Protein AF-A0A349AXU3-F1 (afdb_monomer_lite)

Radius of gyration: 12.97 Å; chains: 1; bounding box: 33×24×32 Å

Foldseek 3Di:
DDDDPDPPDVVCLVVLLVQLEEEADDDPVVCVPPLLVVLLVSVVSNNQEYEYAAPCPPCVVSNVVSRHDYYHYPPDPPVVVVVVSCVSSVNHD

Sequence (93 aa):
IRAETIAFAHSARAEIAATGLACICSSDAVYGDQAIEVAQTLSDWGIKQIHLAGTGGDLKDALMESGVSVFVSLGVDVIDVLTTALNESGVAQ

pLDDT: mean 82.89, std 13.08, range [46.03, 94.94]

Secondary structure (DSSP, 8-state):
---------GGGHHHHHTT-EEEE---HHHHHHHHHHHHHHHHHTT-SEEEEES--GGGHHHHHHTTEEEEE-TTS-HHHHHHHHHHHTT---

Structure (mmCIF, N/CA/C/O backbone):
data_AF-A0A349AXU3-F1
#
_entry.id   AF-A0A349AXU3-F1
#
loop_
_atom_site.group_PDB
_atom_site.id
_atom_site.type_symbol
_atom_site.label_atom_id
_atom_site.label_alt_id
_atom_site.label_comp_id
_atom_site.label_asym_id
_atom_site.label_entity_id
_atom_site.label_seq_id
_atom_site.pdbx_PDB_ins_code
_atom_site.Cartn_x
_atom_site.Cartn_y
_atom_site.Cartn_z
_atom_site.occupancy
_atom_site.B_iso_or_equiv
_atom_site.auth_seq_id
_atom_site.auth_comp_id
_atom_site.auth_asym_id
_atom_site.auth_atom_id
_atom_site.pdbx_PDB_model_num
ATOM 1 N N . ILE A 1 1 ? 0.644 14.641 7.130 1.00 46.19 1 ILE A N 1
ATOM 2 C CA . ILE A 1 1 ? 1.188 13.450 6.437 1.00 46.19 1 ILE A CA 1
ATOM 3 C C . ILE A 1 1 ? 2.670 13.392 6.779 1.00 46.19 1 ILE A C 1
ATOM 5 O O . ILE A 1 1 ? 3.389 14.310 6.399 1.00 46.19 1 ILE A O 1
ATOM 9 N N . ARG A 1 2 ? 3.109 12.430 7.601 1.00 47.62 2 ARG A N 1
ATOM 10 C CA . ARG A 1 2 ? 4.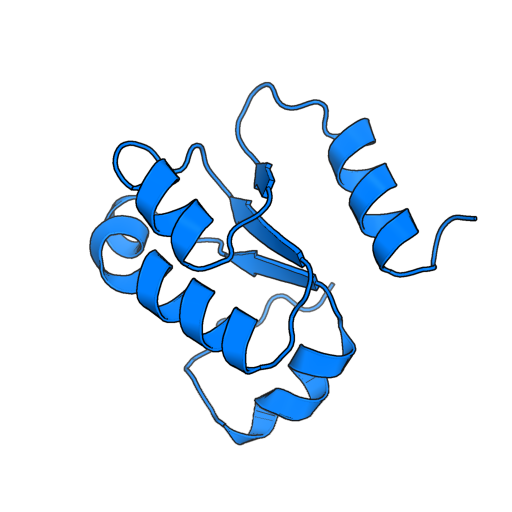542 12.235 7.876 1.00 47.62 2 ARG A CA 1
ATOM 11 C C . ARG A 1 2 ? 5.079 11.317 6.781 1.00 47.62 2 ARG A C 1
ATOM 13 O O . ARG A 1 2 ? 4.567 10.218 6.620 1.00 47.62 2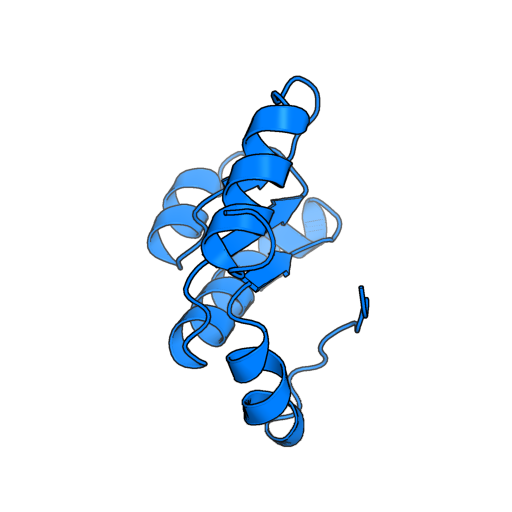 ARG A O 1
ATOM 20 N N . ALA A 1 3 ? 6.032 11.804 5.994 1.00 46.66 3 ALA A N 1
ATOM 21 C CA . ALA A 1 3 ? 6.771 10.988 5.041 1.00 46.66 3 ALA A CA 1
ATOM 22 C C . ALA A 1 3 ? 8.079 10.589 5.725 1.00 46.66 3 ALA A C 1
ATOM 24 O O . ALA A 1 3 ? 9.006 11.393 5.808 1.00 46.66 3 ALA A O 1
ATOM 25 N N . GLU A 1 4 ? 8.115 9.394 6.298 1.00 52.66 4 GLU A N 1
ATOM 26 C CA . GLU A 1 4 ? 9.324 8.830 6.885 1.00 52.66 4 GLU A CA 1
ATOM 27 C C . GLU A 1 4 ? 9.845 7.711 5.986 1.00 52.66 4 GLU A C 1
ATOM 29 O O . GLU A 1 4 ? 9.118 6.784 5.634 1.00 52.66 4 GLU A O 1
ATOM 34 N N . THR A 1 5 ? 11.109 7.818 5.573 1.00 46.03 5 THR A N 1
ATOM 35 C CA . THR A 1 5 ? 11.833 6.707 4.959 1.00 46.03 5 THR A CA 1
ATOM 36 C C . THR A 1 5 ? 12.022 5.661 6.047 1.00 46.03 5 THR A C 1
ATOM 38 O O . THR A 1 5 ? 12.888 5.817 6.909 1.00 46.03 5 THR A O 1
ATOM 41 N N . ILE A 1 6 ? 11.188 4.622 6.056 1.00 53.94 6 ILE A N 1
ATOM 42 C CA . ILE A 1 6 ? 11.315 3.549 7.039 1.00 53.94 6 ILE A CA 1
ATOM 43 C C . ILE A 1 6 ? 12.551 2.725 6.663 1.00 53.94 6 ILE A C 1
ATOM 45 O O . ILE A 1 6 ? 12.486 1.781 5.885 1.00 53.94 6 ILE A O 1
ATOM 49 N N . ALA A 1 7 ? 13.700 3.069 7.244 1.00 47.31 7 ALA A N 1
ATOM 50 C CA . ALA A 1 7 ? 14.632 2.032 7.658 1.00 47.31 7 ALA A CA 1
ATOM 51 C C . ALA A 1 7 ? 13.902 1.247 8.753 1.00 47.31 7 ALA A C 1
ATOM 53 O O . ALA A 1 7 ? 13.462 1.866 9.718 1.00 47.31 7 ALA A O 1
ATOM 54 N N . PHE A 1 8 ? 13.705 -0.063 8.573 1.00 55.66 8 PHE A N 1
ATOM 55 C CA . PHE A 1 8 ? 12.923 -0.961 9.440 1.00 55.66 8 PHE A CA 1
ATOM 56 C C . PHE A 1 8 ? 13.389 -0.979 10.908 1.00 55.66 8 PHE A C 1
ATOM 58 O O . PHE A 1 8 ? 13.944 -1.955 11.408 1.00 55.66 8 PHE A O 1
ATOM 65 N N . ALA A 1 9 ? 13.153 0.104 11.639 1.00 57.78 9 ALA A N 1
ATOM 66 C CA . ALA A 1 9 ? 13.350 0.181 13.068 1.00 57.78 9 ALA A CA 1
ATOM 67 C C . ALA A 1 9 ? 12.075 -0.336 13.732 1.00 57.78 9 ALA A C 1
ATOM 69 O O . ALA A 1 9 ? 11.027 0.307 13.697 1.00 57.78 9 ALA A O 1
ATOM 70 N N . HIS A 1 10 ? 12.176 -1.505 14.365 1.00 61.81 10 HIS A N 1
ATOM 71 C CA . HIS A 1 10 ? 11.063 -2.169 15.053 1.00 61.81 10 HIS A CA 1
ATOM 72 C C . HIS A 1 10 ? 10.360 -1.265 16.088 1.00 61.81 10 HIS A C 1
ATOM 74 O O . HIS A 1 10 ? 9.198 -1.484 16.419 1.00 61.81 10 HIS A O 1
ATOM 80 N N . SER A 1 11 ? 11.050 -0.229 16.581 1.00 67.00 11 SER A N 1
ATOM 81 C CA . SER A 1 11 ? 10.519 0.769 17.511 1.00 67.00 11 SER A CA 1
ATOM 82 C C . SER A 1 11 ? 9.379 1.615 16.936 1.00 67.00 11 SER A C 1
ATOM 84 O O . SER A 1 11 ? 8.511 2.020 17.699 1.00 67.00 11 SER A O 1
ATOM 86 N N . ALA A 1 12 ? 9.343 1.856 15.621 1.00 68.12 12 ALA A N 1
ATOM 87 C CA . ALA A 1 12 ? 8.301 2.673 14.987 1.00 68.12 12 ALA A CA 1
ATOM 88 C C . ALA A 1 12 ? 7.003 1.890 14.705 1.00 68.12 12 ALA A C 1
ATOM 90 O O . ALA A 1 12 ? 5.982 2.482 14.359 1.00 68.12 12 ALA A O 1
ATOM 91 N N . ARG A 1 13 ? 7.010 0.557 14.882 1.00 77.31 13 ARG A N 1
ATOM 92 C CA . ARG A 1 13 ? 5.896 -0.336 14.521 1.00 77.31 13 ARG A CA 1
ATOM 93 C C . ARG A 1 13 ? 4.557 0.098 15.116 1.00 77.31 13 ARG A C 1
ATOM 95 O O . ARG A 1 13 ? 3.561 0.079 14.409 1.00 77.31 13 ARG A O 1
ATOM 102 N N . ALA A 1 14 ? 4.519 0.454 16.400 1.00 75.75 14 ALA A N 1
ATOM 103 C CA . ALA A 1 14 ? 3.267 0.791 17.080 1.00 75.75 14 ALA A CA 1
ATOM 104 C C . ALA A 1 14 ? 2.649 2.101 16.561 1.00 75.75 14 ALA A C 1
ATOM 106 O O . ALA A 1 14 ? 1.437 2.178 16.381 1.00 75.75 14 ALA A O 1
ATOM 107 N N . GLU A 1 15 ? 3.481 3.110 16.292 1.00 77.19 15 GLU A N 1
ATOM 108 C CA . GLU A 1 15 ? 3.040 4.393 15.733 1.00 77.19 15 GLU A CA 1
ATOM 109 C C . GLU A 1 15 ? 2.563 4.233 14.288 1.00 77.19 15 GLU A C 1
ATOM 111 O O . GLU A 1 15 ? 1.530 4.782 13.916 1.00 77.19 15 GLU A O 1
ATOM 116 N N . ILE A 1 16 ? 3.276 3.428 13.498 1.00 76.31 16 ILE A N 1
ATOM 117 C CA . ILE A 1 16 ? 2.915 3.117 12.112 1.00 76.31 16 ILE A CA 1
A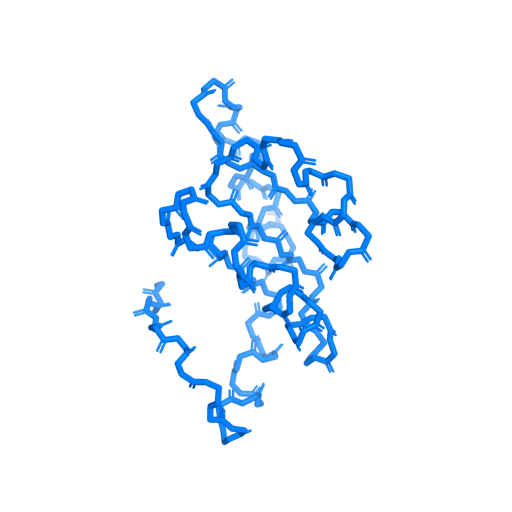TOM 118 C C . ILE A 1 16 ? 1.616 2.311 12.073 1.00 76.31 16 ILE A C 1
ATOM 120 O O . ILE A 1 16 ? 0.685 2.693 11.380 1.00 76.31 16 ILE A O 1
ATOM 124 N N . ALA A 1 17 ? 1.486 1.255 12.878 1.00 79.12 17 ALA A N 1
ATOM 125 C CA . ALA A 1 17 ? 0.251 0.474 12.964 1.00 79.12 17 ALA A CA 1
ATOM 126 C C . ALA A 1 17 ? -0.970 1.338 13.330 1.00 79.12 17 ALA A C 1
ATOM 128 O O . ALA A 1 17 ? -2.077 1.082 12.855 1.00 79.12 17 ALA A O 1
ATOM 129 N N . ALA A 1 18 ? -0.772 2.389 14.134 1.00 80.31 18 ALA A N 1
ATOM 130 C CA . ALA A 1 18 ? -1.831 3.319 14.509 1.00 80.31 18 ALA A CA 1
ATOM 131 C C . ALA A 1 18 ? -2.318 4.212 13.350 1.00 80.31 18 ALA A C 1
ATOM 133 O O . ALA A 1 18 ? -3.403 4.781 13.464 1.00 80.31 18 ALA A O 1
ATOM 134 N N . THR A 1 19 ? -1.579 4.338 12.239 1.00 81.06 19 THR A N 1
ATOM 135 C CA . THR A 1 19 ? -2.045 5.103 11.068 1.00 81.06 19 THR A CA 1
ATOM 136 C C . THR A 1 19 ? -3.108 4.356 10.268 1.00 81.06 19 THR A C 1
ATOM 138 O O . THR A 1 19 ? -3.908 4.994 9.590 1.00 81.06 19 THR A O 1
ATOM 141 N N . GLY A 1 20 ? -3.102 3.017 10.299 1.00 82.06 20 GLY A N 1
ATOM 142 C CA . GLY A 1 20 ? -4.010 2.150 9.535 1.00 82.06 20 GLY A CA 1
ATOM 143 C C . GLY A 1 20 ? -3.775 2.115 8.014 1.00 82.06 20 GLY A C 1
ATOM 144 O O . GLY A 1 20 ? -4.247 1.186 7.356 1.00 82.06 20 GLY A O 1
ATOM 145 N N . LEU A 1 21 ? -3.007 3.069 7.476 1.00 87.00 21 LEU A N 1
ATOM 146 C CA . LEU A 1 21 ? -2.715 3.271 6.055 1.00 87.00 21 LEU A CA 1
ATOM 147 C C . LEU A 1 21 ? -1.218 3.554 5.843 1.00 87.00 21 LEU A C 1
ATOM 149 O O . LEU A 1 21 ? -0.632 4.372 6.560 1.00 87.00 21 LEU A O 1
ATOM 153 N N . ALA A 1 22 ? -0.623 2.945 4.815 1.00 89.50 22 ALA A N 1
ATOM 154 C CA . ALA A 1 22 ? 0.747 3.210 4.367 1.00 89.50 22 ALA A CA 1
ATOM 155 C C . ALA A 1 22 ? 0.833 3.355 2.837 1.00 89.50 22 ALA A C 1
ATOM 157 O O . ALA A 1 22 ? 0.032 2.775 2.109 1.00 89.50 22 ALA A O 1
ATOM 158 N N . CYS A 1 23 ? 1.822 4.109 2.344 1.00 90.50 23 CYS A N 1
ATOM 159 C CA . CYS A 1 23 ? 2.092 4.267 0.912 1.00 90.50 23 CYS A CA 1
ATOM 160 C C . CYS A 1 23 ? 3.575 4.011 0.610 1.00 90.50 23 CYS A C 1
ATOM 162 O O . CYS A 1 23 ? 4.447 4.659 1.190 1.00 90.50 23 CYS A O 1
ATOM 164 N N . ILE A 1 24 ? 3.858 3.065 -0.288 1.00 90.94 24 ILE A N 1
ATOM 165 C CA . ILE A 1 24 ? 5.208 2.705 -0.723 1.00 90.94 24 ILE A CA 1
ATOM 166 C C . ILE A 1 24 ? 5.591 3.574 -1.928 1.00 90.94 24 ILE A C 1
ATOM 168 O O . ILE A 1 24 ? 5.059 3.416 -3.030 1.00 90.94 24 ILE A O 1
ATOM 172 N N . CYS A 1 25 ? 6.559 4.468 -1.730 1.00 90.25 25 CYS A N 1
ATOM 173 C CA . CYS A 1 25 ? 7.026 5.428 -2.732 1.00 90.25 25 CYS A CA 1
ATOM 174 C C . CYS A 1 25 ? 8.531 5.264 -2.969 1.00 90.25 25 CYS A C 1
ATOM 176 O O . CYS A 1 25 ? 9.323 5.507 -2.061 1.00 90.25 25 CYS A O 1
ATOM 178 N N . SER A 1 26 ? 8.928 4.867 -4.175 1.00 88.62 26 SER A N 1
ATOM 179 C CA . SER A 1 26 ? 10.330 4.735 -4.578 1.00 88.62 26 SER A CA 1
ATOM 180 C C . SER A 1 26 ? 10.464 4.766 -6.107 1.00 88.62 26 SER A C 1
ATOM 182 O O . SER A 1 26 ? 9.527 5.145 -6.805 1.00 88.62 26 SER A O 1
ATOM 184 N N . SER A 1 27 ? 11.637 4.413 -6.633 1.00 84.81 27 SER A N 1
ATOM 185 C CA . SER A 1 27 ? 11.847 4.184 -8.066 1.00 84.81 27 SER A CA 1
ATOM 186 C C . SER A 1 27 ? 11.532 2.739 -8.464 1.00 84.81 27 SER A C 1
ATOM 188 O O . SER A 1 27 ? 11.630 1.830 -7.640 1.00 84.81 27 SER A O 1
ATOM 190 N N . ASP A 1 28 ? 11.249 2.514 -9.751 1.00 86.19 28 ASP A N 1
ATOM 191 C CA . ASP A 1 28 ? 10.962 1.179 -10.303 1.00 86.19 28 ASP A CA 1
ATOM 192 C C . ASP A 1 28 ? 12.071 0.157 -10.007 1.00 86.19 28 ASP A C 1
ATOM 194 O O . ASP A 1 28 ? 11.788 -0.994 -9.683 1.00 86.19 28 ASP A O 1
ATOM 198 N N . ALA A 1 29 ? 13.337 0.589 -10.048 1.00 84.00 29 ALA A N 1
ATOM 199 C CA . ALA A 1 29 ? 14.474 -0.263 -9.708 1.00 84.00 29 ALA A CA 1
ATOM 200 C C . ALA A 1 29 ? 14.411 -0.747 -8.249 1.00 84.00 29 ALA A C 1
ATOM 202 O O . ALA A 1 29 ? 14.587 -1.928 -7.979 1.00 84.00 29 ALA A O 1
ATOM 203 N N . VAL A 1 30 ? 14.096 0.152 -7.310 1.00 86.31 30 VAL A N 1
ATOM 204 C CA . VAL A 1 30 ? 13.985 -0.195 -5.885 1.00 86.31 30 VAL A CA 1
ATOM 205 C C . VAL A 1 30 ? 12.744 -1.044 -5.617 1.00 86.31 30 VAL A C 1
ATOM 207 O O . VAL A 1 30 ? 12.765 -1.900 -4.733 1.00 86.31 30 VAL A O 1
ATOM 210 N N . TYR A 1 31 ? 11.667 -0.846 -6.381 1.00 83.94 31 TYR A N 1
ATOM 211 C CA . TYR A 1 31 ? 10.499 -1.715 -6.293 1.00 83.94 31 TYR A CA 1
ATOM 212 C C . TYR A 1 31 ? 10.820 -3.157 -6.686 1.00 83.94 31 TYR A C 1
ATOM 214 O O . TYR A 1 31 ? 10.397 -4.064 -5.971 1.00 83.94 31 TYR A O 1
ATOM 222 N N . GLY A 1 32 ? 11.625 -3.337 -7.742 1.00 85.12 32 GLY A N 1
ATOM 223 C CA . GLY A 1 32 ? 12.229 -4.609 -8.158 1.00 85.12 32 GLY A CA 1
ATOM 224 C C . GLY A 1 32 ? 12.825 -5.413 -7.006 1.00 85.12 32 GLY A C 1
ATOM 225 O O . GLY A 1 32 ? 12.588 -6.613 -6.890 1.00 85.12 32 GLY A O 1
ATOM 226 N N . ASP A 1 33 ? 13.562 -4.720 -6.143 1.00 85.12 33 ASP A N 1
ATOM 227 C CA . ASP A 1 33 ? 14.377 -5.353 -5.113 1.00 85.12 33 ASP A CA 1
ATOM 228 C C . ASP A 1 33 ? 13.648 -5.516 -3.771 1.00 85.12 33 ASP A C 1
ATOM 230 O O . ASP A 1 33 ? 13.872 -6.501 -3.073 1.00 85.12 33 ASP A O 1
ATOM 234 N N . GLN A 1 34 ? 12.821 -4.541 -3.369 1.00 87.62 34 GLN A N 1
ATOM 235 C CA . GLN A 1 34 ? 12.401 -4.398 -1.963 1.00 87.62 34 GLN A CA 1
ATOM 236 C C . GLN A 1 34 ? 10.890 -4.260 -1.744 1.00 87.62 34 GLN A C 1
ATOM 238 O O . GLN A 1 34 ? 10.427 -4.435 -0.618 1.00 87.62 34 GLN A O 1
ATOM 243 N N . ALA A 1 35 ? 10.088 -3.937 -2.766 1.00 89.62 35 ALA A N 1
ATOM 244 C CA . ALA A 1 35 ? 8.690 -3.551 -2.528 1.00 89.62 35 ALA A CA 1
ATOM 245 C C . ALA A 1 35 ? 7.834 -4.668 -1.913 1.00 89.62 35 ALA A C 1
ATOM 247 O O . ALA A 1 35 ? 6.995 -4.384 -1.061 1.00 89.62 35 ALA A O 1
ATOM 248 N N . ILE A 1 36 ? 8.064 -5.922 -2.312 1.00 92.69 36 ILE A N 1
ATOM 249 C CA . ILE A 1 36 ? 7.326 -7.086 -1.799 1.00 92.69 36 ILE A CA 1
ATOM 250 C C . ILE A 1 36 ? 7.618 -7.300 -0.308 1.00 92.69 36 ILE A C 1
ATOM 252 O O . ILE A 1 36 ? 6.690 -7.419 0.488 1.00 92.69 36 ILE A O 1
ATOM 256 N N . GLU A 1 37 ? 8.894 -7.299 0.086 1.00 91.62 37 GLU A N 1
ATOM 257 C CA . GLU A 1 37 ? 9.306 -7.472 1.488 1.00 91.62 37 GLU A CA 1
ATOM 258 C C . GLU A 1 37 ? 8.753 -6.345 2.372 1.00 91.62 37 GLU A C 1
ATOM 260 O O . GLU A 1 37 ? 8.275 -6.573 3.489 1.00 91.62 37 GLU A O 1
ATOM 265 N N . VAL A 1 38 ? 8.748 -5.118 1.844 1.00 90.38 38 VAL A N 1
ATOM 266 C CA . VAL A 1 38 ? 8.175 -3.961 2.534 1.00 90.38 38 VAL A CA 1
ATOM 267 C C . VAL A 1 38 ? 6.671 -4.114 2.725 1.00 90.38 38 VAL A C 1
ATOM 269 O O . VAL A 1 38 ? 6.177 -3.902 3.833 1.00 90.38 38 VAL A O 1
ATOM 272 N N . ALA A 1 39 ? 5.941 -4.505 1.684 1.00 92.38 39 ALA A N 1
ATOM 273 C CA . ALA A 1 39 ? 4.498 -4.708 1.759 1.00 92.38 39 ALA A CA 1
ATOM 274 C C . ALA A 1 39 ? 4.117 -5.828 2.743 1.00 92.38 39 ALA A C 1
ATOM 276 O O . ALA A 1 39 ? 3.211 -5.637 3.558 1.00 92.38 39 ALA A O 1
ATOM 277 N N . GLN A 1 40 ? 4.860 -6.939 2.752 1.00 92.75 40 GLN A N 1
ATOM 278 C CA . GLN A 1 40 ? 4.670 -8.020 3.728 1.00 92.75 40 GLN A CA 1
ATOM 279 C C . GLN A 1 40 ? 4.888 -7.523 5.156 1.00 92.75 40 GLN A C 1
ATOM 281 O O . GLN A 1 40 ? 4.046 -7.735 6.026 1.00 92.75 40 GLN A O 1
ATOM 286 N N . THR A 1 41 ? 5.971 -6.781 5.391 1.00 90.38 41 THR A N 1
ATOM 287 C CA . THR A 1 41 ? 6.282 -6.267 6.728 1.00 90.38 41 THR A CA 1
ATOM 288 C C . THR A 1 41 ? 5.213 -5.295 7.231 1.00 90.38 41 THR A C 1
ATOM 290 O O . THR A 1 41 ? 4.817 -5.355 8.394 1.00 90.38 41 THR A O 1
ATOM 293 N N . LEU A 1 42 ? 4.710 -4.409 6.367 1.00 89.25 42 LEU A N 1
ATOM 294 C CA . LEU A 1 42 ? 3.621 -3.492 6.715 1.00 89.25 42 LEU A CA 1
ATOM 295 C C . LEU A 1 42 ? 2.320 -4.248 7.025 1.00 89.25 42 LEU A C 1
ATOM 297 O O . LEU A 1 42 ? 1.635 -3.907 7.993 1.00 89.25 42 LEU A O 1
ATOM 301 N N . SER A 1 43 ? 2.019 -5.301 6.262 1.00 90.31 43 SER A N 1
ATOM 302 C CA . SER A 1 43 ? 0.877 -6.185 6.521 1.00 90.31 43 SER A CA 1
ATOM 303 C C . SER A 1 43 ? 1.004 -6.878 7.884 1.00 90.31 43 SER A C 1
ATOM 305 O O . SER A 1 43 ? 0.070 -6.843 8.686 1.00 90.31 43 SER A O 1
ATOM 307 N N . ASP A 1 44 ? 2.187 -7.401 8.218 1.00 90.00 44 ASP A N 1
ATOM 308 C CA . ASP A 1 44 ? 2.491 -8.019 9.521 1.00 90.00 44 ASP A CA 1
ATOM 309 C C . ASP A 1 44 ? 2.429 -7.023 10.689 1.00 90.00 44 ASP A C 1
ATOM 311 O O . ASP A 1 44 ? 2.218 -7.379 11.859 1.00 90.00 44 ASP A O 1
ATOM 315 N N . TRP A 1 45 ? 2.630 -5.738 10.404 1.00 88.69 45 TRP A N 1
ATOM 316 C CA . TRP A 1 45 ? 2.478 -4.666 11.383 1.00 88.69 45 TRP A CA 1
ATOM 317 C C . TRP A 1 45 ? 1.016 -4.271 11.601 1.00 88.69 45 TRP A C 1
ATOM 319 O O . TRP A 1 45 ? 0.738 -3.511 12.526 1.00 88.69 45 TRP A O 1
ATOM 329 N N . GLY A 1 46 ? 0.084 -4.850 10.841 1.00 87.50 46 GLY A N 1
ATOM 330 C CA . GLY A 1 46 ? -1.353 -4.630 10.979 1.00 87.50 46 GLY A CA 1
ATOM 331 C C . GLY A 1 46 ? -1.871 -3.441 10.177 1.00 87.50 46 GLY A C 1
ATOM 332 O O . GLY A 1 46 ? -2.989 -2.988 10.431 1.00 87.50 46 GLY A O 1
ATOM 333 N N . ILE A 1 47 ? -1.087 -2.931 9.220 1.00 89.25 47 ILE A N 1
ATOM 334 C CA . ILE A 1 47 ? -1.574 -1.941 8.259 1.00 89.25 47 ILE A CA 1
ATOM 335 C C . ILE A 1 47 ? -2.618 -2.611 7.372 1.00 89.25 47 ILE A C 1
ATOM 337 O O . ILE A 1 47 ? -2.351 -3.624 6.734 1.00 89.25 47 ILE A O 1
ATOM 341 N N . LYS A 1 48 ? -3.821 -2.039 7.342 1.00 84.69 48 LYS A N 1
ATOM 342 C CA . LYS A 1 48 ? -4.959 -2.615 6.615 1.00 84.69 48 LYS A CA 1
ATOM 343 C C . LYS A 1 48 ? -5.017 -2.164 5.168 1.00 84.69 48 LYS A C 1
ATOM 345 O O . LYS A 1 48 ? -5.549 -2.878 4.326 1.00 84.69 48 LYS A O 1
ATOM 350 N N . GLN A 1 49 ? -4.488 -0.977 4.895 1.00 89.25 49 GLN A N 1
ATOM 351 C CA . GLN A 1 49 ? -4.502 -0.391 3.571 1.00 89.25 49 GLN A CA 1
ATOM 352 C C . GLN A 1 49 ? -3.077 -0.007 3.178 1.00 89.25 49 GLN A C 1
ATOM 354 O O . GLN A 1 49 ? -2.448 0.850 3.795 1.00 89.25 49 GLN A O 1
ATOM 359 N N . ILE A 1 50 ? -2.552 -0.668 2.150 1.00 92.69 50 ILE A N 1
ATOM 360 C CA . ILE A 1 50 ? -1.219 -0.394 1.609 1.00 92.69 50 ILE A CA 1
ATOM 361 C C . ILE A 1 50 ? -1.384 0.079 0.171 1.00 92.69 50 ILE A C 1
ATOM 363 O O . ILE A 1 50 ? -2.006 -0.600 -0.654 1.00 92.69 50 ILE A O 1
ATOM 367 N N . HIS A 1 51 ? -0.866 1.270 -0.106 1.00 93.12 51 HIS A N 1
ATOM 368 C CA . HIS A 1 51 ? -0.829 1.894 -1.424 1.00 93.12 51 HIS A CA 1
ATOM 369 C C . HIS A 1 51 ? 0.581 1.784 -2.003 1.00 93.12 51 HIS A C 1
ATOM 371 O O . HIS A 1 51 ? 1.562 1.781 -1.259 1.00 93.12 51 HIS A O 1
ATOM 377 N N . LEU A 1 52 ? 0.702 1.755 -3.324 1.00 93.31 52 LEU A N 1
ATOM 378 C CA . LEU A 1 52 ? 1.976 1.875 -4.026 1.00 93.31 52 LEU A CA 1
ATOM 379 C C . LEU A 1 52 ? 1.902 2.998 -5.058 1.00 93.31 52 LEU A C 1
ATOM 381 O O . LEU A 1 52 ? 0.968 3.055 -5.858 1.00 93.31 52 LEU A O 1
ATOM 385 N N . ALA A 1 53 ? 2.889 3.891 -5.044 1.00 91.38 53 ALA A N 1
ATOM 386 C CA . ALA A 1 53 ? 2.996 4.982 -6.006 1.00 91.38 53 ALA A CA 1
ATOM 387 C C . ALA A 1 53 ? 3.591 4.479 -7.330 1.00 91.38 53 ALA A C 1
ATOM 389 O O . ALA A 1 53 ? 4.799 4.487 -7.540 1.00 91.38 53 ALA A O 1
ATOM 390 N N . GLY A 1 54 ? 2.733 4.018 -8.230 1.00 89.06 54 GLY A N 1
ATOM 391 C CA . GLY A 1 54 ? 3.117 3.468 -9.523 1.00 89.06 54 GLY A CA 1
ATOM 392 C C . GLY A 1 54 ? 2.119 2.427 -10.007 1.00 89.06 54 GLY A C 1
ATOM 393 O O . GLY A 1 54 ? 1.122 2.139 -9.350 1.00 89.06 54 GLY A O 1
ATOM 394 N N . THR A 1 55 ? 2.379 1.854 -11.179 1.00 87.69 55 THR A N 1
ATOM 395 C CA . THR A 1 55 ? 1.511 0.826 -11.779 1.00 87.69 55 THR A CA 1
ATOM 396 C C . THR A 1 55 ? 1.781 -0.581 -11.242 1.00 87.69 55 THR A C 1
ATOM 398 O O . THR A 1 55 ? 1.000 -1.490 -11.517 1.00 87.69 55 THR A O 1
ATOM 401 N N . GLY A 1 56 ? 2.889 -0.778 -10.518 1.00 85.94 56 GLY A N 1
ATOM 402 C CA . GLY A 1 56 ? 3.363 -2.088 -10.063 1.00 85.94 56 GLY A CA 1
ATOM 403 C C . GLY A 1 56 ? 4.055 -2.925 -11.145 1.00 85.94 56 GLY A C 1
ATOM 404 O O . GLY A 1 56 ? 4.732 -3.887 -10.802 1.00 85.94 56 GLY A O 1
ATOM 405 N N . GLY A 1 57 ? 3.934 -2.554 -12.427 1.00 89.19 57 GLY A N 1
ATOM 406 C CA . GLY A 1 57 ? 4.574 -3.252 -13.548 1.00 89.19 57 GLY A CA 1
ATOM 407 C C . GLY A 1 57 ? 4.365 -4.770 -13.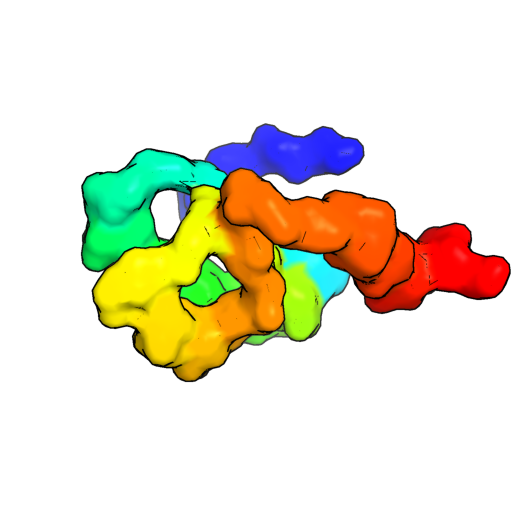505 1.00 89.19 57 GLY A C 1
ATOM 408 O O . GLY A 1 57 ? 3.277 -5.244 -13.179 1.00 89.19 57 GLY A O 1
ATOM 409 N N . ASP A 1 58 ? 5.433 -5.520 -13.775 1.00 90.69 58 ASP A N 1
ATOM 410 C CA . ASP A 1 58 ? 5.445 -6.990 -13.723 1.00 90.69 58 ASP A CA 1
ATOM 411 C C . ASP A 1 58 ? 5.311 -7.552 -12.295 1.00 90.69 58 ASP A C 1
ATOM 413 O O . ASP A 1 58 ? 4.987 -8.722 -12.112 1.00 90.69 58 ASP A O 1
ATOM 417 N N . LEU A 1 59 ? 5.534 -6.727 -11.268 1.00 91.50 59 LEU A N 1
ATOM 418 C CA . LEU A 1 59 ? 5.416 -7.126 -9.864 1.00 91.50 59 LEU A CA 1
ATOM 419 C C . LEU A 1 59 ? 3.992 -7.007 -9.326 1.00 91.50 59 LEU A C 1
ATOM 421 O O . LEU A 1 59 ? 3.757 -7.369 -8.177 1.00 91.50 59 LEU A O 1
ATOM 425 N N . LYS A 1 60 ? 3.046 -6.475 -10.105 1.00 92.06 60 LYS A N 1
ATOM 426 C CA . LYS A 1 60 ? 1.709 -6.110 -9.621 1.00 92.06 60 LYS A CA 1
ATOM 427 C C . LYS A 1 60 ? 1.009 -7.244 -8.869 1.00 92.06 60 LYS A C 1
ATOM 429 O O . LYS A 1 60 ? 0.499 -7.000 -7.780 1.00 92.06 60 LYS A O 1
ATOM 434 N N . ASP A 1 61 ? 1.023 -8.458 -9.413 1.00 94.50 61 ASP A N 1
ATOM 435 C CA . ASP A 1 61 ? 0.354 -9.606 -8.792 1.00 94.50 61 ASP A CA 1
ATOM 436 C C . ASP A 1 61 ? 1.038 -10.003 -7.476 1.00 94.50 61 ASP A C 1
ATOM 438 O O . ASP A 1 61 ? 0.379 -10.130 -6.446 1.00 94.50 61 ASP A O 1
ATOM 442 N N . ALA A 1 62 ? 2.372 -10.073 -7.466 1.00 94.00 62 ALA A N 1
ATOM 443 C CA . ALA A 1 62 ? 3.145 -10.353 -6.256 1.00 94.00 62 ALA A CA 1
ATOM 444 C C . ALA A 1 62 ? 2.971 -9.258 -5.185 1.00 94.00 62 ALA A C 1
ATOM 446 O O . ALA A 1 62 ? 2.917 -9.540 -3.989 1.00 94.00 62 ALA A O 1
ATOM 447 N N . LEU A 1 63 ? 2.839 -7.999 -5.609 1.00 94.19 63 LEU A N 1
ATOM 448 C CA . LEU A 1 63 ? 2.560 -6.869 -4.728 1.00 94.19 63 LEU A CA 1
ATOM 449 C C . LEU A 1 63 ? 1.164 -6.988 -4.110 1.00 94.19 63 LEU A C 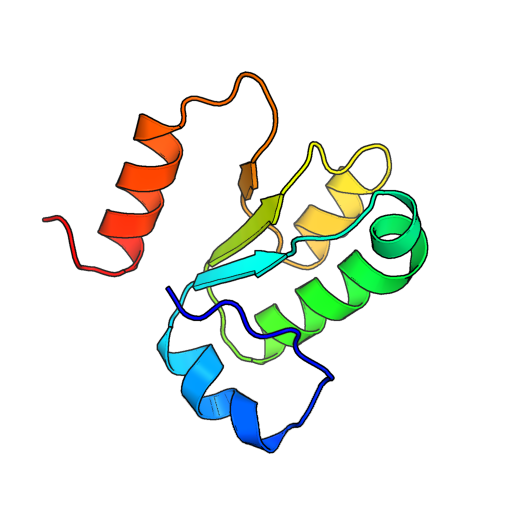1
ATOM 451 O O . LEU A 1 63 ? 1.014 -6.777 -2.906 1.00 94.19 63 LEU A O 1
ATOM 455 N N . MET A 1 64 ? 0.156 -7.388 -4.886 1.00 94.19 64 MET A N 1
ATOM 456 C CA . MET A 1 64 ? -1.182 -7.659 -4.355 1.00 94.19 64 MET A CA 1
ATOM 457 C C . MET A 1 64 ? -1.175 -8.801 -3.337 1.00 94.19 64 MET A C 1
ATOM 459 O O . MET A 1 64 ? -1.733 -8.653 -2.251 1.00 94.19 64 MET A O 1
ATOM 463 N N . GLU A 1 65 ? -0.485 -9.903 -3.634 1.00 94.94 65 GLU A N 1
ATOM 464 C CA . GLU A 1 65 ? -0.333 -11.035 -2.708 1.00 94.94 65 GLU A CA 1
ATOM 465 C C . GLU A 1 65 ? 0.413 -10.649 -1.422 1.00 94.94 65 GLU A C 1
ATOM 467 O O . GLU A 1 65 ? 0.122 -11.179 -0.351 1.00 94.94 65 GLU A O 1
ATOM 472 N N . SER A 1 66 ? 1.338 -9.690 -1.502 1.00 92.56 66 SER A N 1
ATOM 473 C CA . SER A 1 66 ? 2.060 -9.144 -0.345 1.00 92.56 66 SER A CA 1
ATOM 474 C C . SER A 1 66 ? 1.265 -8.140 0.500 1.00 92.56 66 SER A C 1
ATOM 476 O O . SER A 1 66 ? 1.765 -7.692 1.531 1.00 92.56 66 SER A O 1
ATOM 478 N N . GLY A 1 67 ? 0.046 -7.784 0.078 1.00 92.88 67 GLY A N 1
ATOM 479 C CA . GLY A 1 67 ? -0.862 -6.894 0.808 1.00 92.88 67 GLY A CA 1
ATOM 480 C C . GLY A 1 67 ? -1.069 -5.507 0.189 1.00 92.88 67 GLY A C 1
ATOM 481 O O . GLY A 1 67 ? -1.820 -4.704 0.745 1.00 92.88 67 GLY A O 1
ATOM 482 N N . VAL A 1 68 ? -0.460 -5.191 -0.962 1.00 94.56 68 VAL A N 1
ATOM 483 C CA . VAL A 1 68 ? -0.735 -3.931 -1.675 1.00 94.56 68 VAL A CA 1
ATOM 484 C C . VAL A 1 68 ? -2.144 -3.961 -2.263 1.00 94.56 68 VAL A C 1
ATOM 486 O O . VAL A 1 68 ? -2.478 -4.770 -3.120 1.00 94.56 68 VAL A O 1
ATOM 489 N N . SER A 1 69 ? -2.968 -3.019 -1.824 1.00 92.62 69 SER A N 1
ATOM 490 C CA . SER A 1 69 ? -4.387 -2.931 -2.188 1.00 92.62 69 SER A CA 1
ATOM 491 C C . SER A 1 69 ? -4.686 -1.880 -3.259 1.00 92.62 69 SER A C 1
ATOM 493 O O . SER A 1 69 ? -5.648 -2.018 -4.010 1.00 92.62 69 SER A O 1
ATOM 495 N N . VAL A 1 70 ? -3.870 -0.824 -3.344 1.00 91.62 70 VAL A N 1
ATOM 496 C CA . VAL A 1 70 ? -4.122 0.332 -4.216 1.00 91.62 70 VAL A CA 1
ATOM 497 C C . VAL A 1 70 ? -2.847 0.722 -4.951 1.00 91.62 70 VAL A C 1
ATOM 499 O O . VAL A 1 70 ? -1.781 0.835 -4.352 1.00 91.62 70 VAL A O 1
ATOM 502 N N . PHE A 1 71 ? -2.972 0.979 -6.249 1.00 92.38 71 PHE A N 1
ATOM 503 C CA . PHE A 1 71 ? -1.890 1.453 -7.107 1.00 92.38 71 PHE A CA 1
ATOM 504 C C . PHE A 1 71 ? -2.218 2.871 -7.568 1.00 92.38 71 PHE A C 1
ATOM 506 O O . PHE A 1 71 ? -3.245 3.098 -8.207 1.00 92.38 71 PHE A O 1
ATOM 513 N N . VAL A 1 72 ? -1.362 3.829 -7.227 1.00 91.31 72 VAL A N 1
ATOM 514 C CA . VAL A 1 72 ? -1.536 5.247 -7.550 1.00 91.31 72 VAL A CA 1
ATOM 515 C C . VAL A 1 72 ? -0.594 5.599 -8.693 1.00 91.31 72 VAL A C 1
ATOM 517 O O . VAL A 1 72 ? 0.586 5.866 -8.482 1.00 91.31 72 VAL A O 1
ATOM 520 N N . SER A 1 73 ? -1.114 5.589 -9.917 1.00 90.19 73 SER A N 1
ATOM 521 C CA . SER A 1 73 ? -0.372 5.925 -11.135 1.00 90.19 73 SER A CA 1
ATOM 522 C C . SER A 1 73 ? -1.014 7.089 -11.886 1.00 90.19 73 SER A C 1
ATOM 524 O O . SER A 1 73 ? -2.101 7.556 -11.552 1.00 90.19 73 SER A O 1
ATOM 526 N N . LEU A 1 74 ? -0.367 7.554 -12.954 1.00 87.94 74 LEU A N 1
ATOM 527 C CA . LEU A 1 74 ? -1.005 8.494 -13.875 1.00 87.94 74 LEU A CA 1
ATOM 528 C C . LEU A 1 74 ? -2.311 7.893 -14.425 1.00 87.94 74 LEU A C 1
ATOM 530 O O . LEU A 1 74 ? -2.336 6.730 -14.826 1.00 87.94 74 LEU A O 1
ATOM 534 N N . GLY A 1 75 ? -3.377 8.696 -14.438 1.00 84.81 75 GLY A N 1
ATOM 535 C CA . GLY A 1 75 ? -4.690 8.305 -14.961 1.00 84.81 75 GLY A CA 1
ATOM 536 C C . GLY A 1 75 ? -5.659 7.685 -13.949 1.00 84.81 75 GLY A C 1
ATOM 537 O O . GLY A 1 75 ? -6.768 7.341 -14.347 1.00 84.81 75 GLY A O 1
ATOM 538 N N . VAL A 1 76 ? -5.289 7.555 -12.668 1.00 89.56 76 VAL A N 1
ATOM 539 C CA . VAL A 1 76 ? -6.245 7.152 -11.621 1.00 89.56 76 VAL A CA 1
ATOM 540 C C . VAL A 1 76 ? -7.223 8.280 -11.294 1.00 89.56 76 VAL A C 1
ATOM 542 O O . VAL A 1 76 ? -6.880 9.462 -11.396 1.00 89.56 76 VAL A O 1
ATOM 545 N N . ASP A 1 77 ? -8.426 7.919 -10.849 1.00 90.25 77 ASP A N 1
ATOM 546 C CA . ASP A 1 77 ? -9.334 8.873 -10.217 1.00 90.25 77 ASP A CA 1
ATOM 547 C C . ASP A 1 77 ? -8.796 9.223 -8.823 1.00 90.25 77 ASP A C 1
ATOM 549 O O . ASP A 1 77 ? -8.986 8.508 -7.841 1.00 90.25 77 ASP A O 1
ATOM 553 N N . VAL A 1 78 ? -8.052 10.326 -8.753 1.00 87.44 78 VAL A N 1
ATOM 554 C CA . VAL A 1 78 ? -7.421 10.787 -7.511 1.00 87.44 78 VAL A CA 1
ATOM 555 C C . VAL A 1 78 ? -8.463 11.136 -6.448 1.00 87.44 78 VAL A C 1
ATOM 557 O O . VAL A 1 78 ? -8.182 10.987 -5.261 1.00 87.44 78 VAL A O 1
ATOM 560 N N . ILE A 1 79 ? -9.657 11.588 -6.845 1.00 89.75 79 ILE A N 1
ATOM 561 C CA . ILE A 1 79 ? -10.716 11.916 -5.889 1.00 89.75 79 ILE A CA 1
ATOM 562 C C . ILE A 1 79 ? -11.236 10.633 -5.253 1.00 89.75 79 ILE A C 1
ATOM 564 O O . ILE A 1 79 ? -11.282 10.563 -4.031 1.00 89.75 79 ILE A O 1
ATOM 568 N N . ASP A 1 80 ? -11.526 9.603 -6.045 1.00 88.62 80 ASP A N 1
ATOM 569 C CA . ASP A 1 80 ? -11.972 8.303 -5.531 1.00 88.62 80 ASP A CA 1
ATOM 570 C C . ASP A 1 80 ? -10.940 7.657 -4.588 1.00 88.62 80 ASP A C 1
ATOM 572 O O . ASP A 1 80 ? -11.272 7.233 -3.475 1.00 88.62 80 ASP A O 1
ATOM 576 N N . VAL A 1 81 ? -9.658 7.676 -4.975 1.00 88.56 81 VAL A N 1
ATOM 577 C CA . VAL A 1 81 ? -8.553 7.160 -4.147 1.00 88.56 81 VAL A CA 1
ATOM 578 C C . VAL A 1 81 ? -8.469 7.899 -2.809 1.00 88.56 81 VAL A C 1
ATOM 580 O O . VAL A 1 81 ? -8.352 7.268 -1.754 1.00 88.56 81 VAL A O 1
ATOM 583 N N . LEU A 1 82 ? -8.531 9.234 -2.829 1.00 87.38 82 LEU A N 1
ATOM 584 C CA . LEU A 1 82 ? -8.443 10.043 -1.613 1.00 87.38 82 LEU A CA 1
ATOM 585 C C . LEU A 1 82 ? -9.699 9.925 -0.748 1.00 87.38 82 LEU A C 1
ATOM 587 O O . LEU A 1 82 ? -9.574 9.835 0.471 1.00 87.38 82 LEU A O 1
ATOM 591 N N . THR A 1 83 ? -10.890 9.887 -1.342 1.00 88.50 83 THR A N 1
ATOM 592 C CA . THR A 1 83 ? -12.148 9.670 -0.619 1.00 88.50 83 THR A CA 1
ATOM 593 C C . THR A 1 83 ? -12.130 8.319 0.084 1.00 88.50 83 THR A C 1
ATOM 595 O O . THR A 1 83 ? -12.422 8.253 1.275 1.00 88.50 83 THR A O 1
ATOM 598 N N . THR A 1 84 ? -11.699 7.260 -0.602 1.00 86.50 84 THR A N 1
ATOM 599 C CA . THR A 1 84 ? -11.553 5.928 0.000 1.00 86.50 84 THR A CA 1
ATOM 600 C C . THR A 1 84 ? -10.575 5.957 1.173 1.00 86.50 84 THR A C 1
ATOM 602 O O . THR A 1 84 ? -10.906 5.491 2.260 1.00 86.50 84 THR A O 1
ATOM 605 N N . ALA A 1 85 ? -9.399 6.567 1.005 1.00 86.31 85 ALA A N 1
ATOM 606 C CA . ALA A 1 85 ? -8.415 6.690 2.084 1.00 86.31 85 ALA A CA 1
ATOM 607 C C . ALA A 1 85 ? -8.932 7.511 3.289 1.00 86.31 85 ALA A C 1
ATOM 609 O O . ALA A 1 85 ? -8.643 7.191 4.446 1.00 86.31 85 ALA A O 1
ATOM 610 N N . LEU A 1 86 ? -9.711 8.570 3.049 1.00 85.00 86 LEU A N 1
ATOM 611 C CA . LEU A 1 86 ? -10.314 9.390 4.107 1.00 85.00 86 LEU A CA 1
ATOM 612 C C . LEU A 1 86 ? -11.425 8.652 4.861 1.00 85.00 86 LEU A C 1
ATOM 614 O O . LEU A 1 86 ? -11.542 8.815 6.077 1.00 85.00 86 LEU A O 1
ATOM 618 N N . ASN A 1 87 ? -12.205 7.829 4.163 1.00 85.31 87 ASN A N 1
ATOM 619 C CA . ASN A 1 87 ? -13.239 6.996 4.773 1.00 85.31 87 ASN A CA 1
ATOM 620 C C . ASN A 1 87 ? -12.614 5.899 5.647 1.00 85.31 87 ASN A C 1
ATOM 622 O O . ASN A 1 87 ? -13.009 5.729 6.798 1.00 85.31 87 ASN A O 1
ATOM 626 N N . GLU A 1 88 ? -11.589 5.205 5.142 1.00 81.06 88 GLU A N 1
ATOM 627 C CA . GLU A 1 88 ? -10.876 4.143 5.875 1.00 81.06 88 GLU A CA 1
ATOM 628 C C . GLU A 1 88 ? -10.141 4.671 7.118 1.00 81.06 88 GLU A C 1
ATOM 630 O O . GLU A 1 88 ? -10.049 3.988 8.138 1.00 81.06 88 GLU A O 1
ATOM 635 N N . SER A 1 89 ? -9.666 5.920 7.079 1.00 77.44 89 SER A N 1
ATOM 636 C CA . SER A 1 89 ? -9.078 6.593 8.248 1.00 77.44 89 SER A CA 1
ATOM 637 C C . SER A 1 89 ? -10.113 7.201 9.207 1.00 77.44 89 SER A C 1
ATOM 639 O O . SER A 1 89 ? -9.738 7.716 10.261 1.00 77.44 89 SER A O 1
ATOM 641 N N . GLY A 1 90 ? -11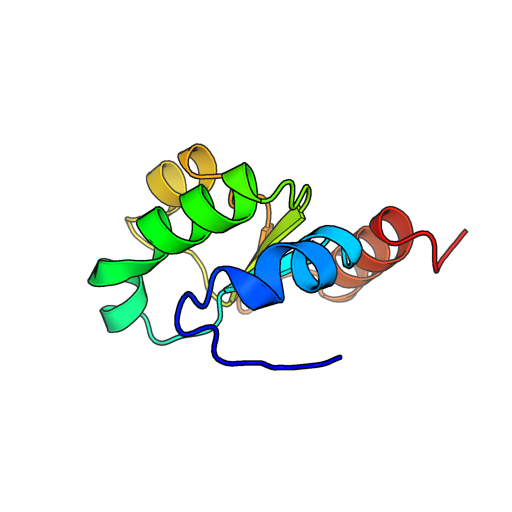.408 7.143 8.876 1.00 79.56 90 GLY A N 1
ATOM 642 C CA . GLY A 1 90 ? -12.499 7.663 9.705 1.00 79.56 90 GLY A CA 1
ATOM 643 C C . GLY A 1 90 ? -12.590 9.192 9.760 1.00 79.56 90 GLY A C 1
ATOM 644 O O . GLY A 1 90 ? -13.221 9.727 10.670 1.00 79.56 90 GLY A O 1
ATOM 645 N N . VAL A 1 91 ? -11.948 9.901 8.823 1.00 78.31 91 VAL A N 1
ATOM 646 C CA . VAL A 1 91 ? -11.899 11.375 8.773 1.00 78.31 91 VAL A CA 1
ATOM 647 C C . VAL A 1 91 ? -13.090 11.960 8.014 1.00 78.31 91 VAL A C 1
ATOM 649 O O . VAL A 1 91 ? -13.614 13.000 8.410 1.00 78.31 91 VAL A O 1
ATOM 652 N N . ALA A 1 92 ? -13.509 11.314 6.928 1.00 62.16 92 ALA A N 1
ATOM 653 C CA . ALA A 1 92 ? -14.709 11.677 6.187 1.00 62.16 92 ALA A CA 1
ATOM 654 C C . ALA A 1 92 ? -15.820 10.676 6.537 1.00 62.16 92 ALA A C 1
ATOM 656 O O . ALA A 1 92 ? -15.645 9.471 6.365 1.00 62.16 92 ALA A O 1
ATOM 657 N N . GLN A 1 93 ? -16.931 11.179 7.079 1.00 49.59 93 GLN A N 1
ATOM 658 C CA . GLN A 1 93 ? -18.201 10.459 7.202 1.00 49.59 93 GLN A CA 1
ATOM 659 C C . GLN A 1 93 ? -19.270 11.208 6.419 1.00 49.59 93 GLN A C 1
ATOM 661 O O . GLN A 1 93 ? -19.285 12.458 6.514 1.00 49.59 93 GLN A O 1
#